Protein AF-A0A4R2P7J9-F1 (afdb_monomer)

Secondary structure (DSSP, 8-state):
-------HHHHHHHHHT-HHHHIIIIIIIIIIHHHHHHHHHHHHHHH---STTHHHHHHHHHHIIIIIHHHHHHHHHHHHHHHHHHH-

Foldseek 3Di:
DDPPPLDLVVVVVVPVVHLVVQLVVCLQVVPLVVVLVVVVVVCCVPPVDDPPCPVVSVVVSVCCSVVRSNVVSVVVVVVSVVVSVVVD

Radius of gyration: 16.65 Å; Cα contacts (8 Å, |Δi|>4): 60; chains: 1; bounding box: 37×34×42 Å

Mean predicted aligned error: 7.89 Å

Organism: NCBI:txid442528

Sequence (88 aa):
MIKAAFNDERWAEIRRKGKYRFIYDYGMLYFGLLTSVCSILVINLLDGVFLEKAVSDLLFVILFTTIGGVIWGIGMWRWMEYYYHRKG

pLDDT: mean 79.48, std 12.12, range [36.94, 92.38]

Structure (mmCIF, N/CA/C/O backbone):
data_AF-A0A4R2P7J9-F1
#
_entry.id   AF-A0A4R2P7J9-F1
#
loop_
_atom_site.group_PDB
_atom_site.id
_atom_site.type_symbol
_atom_site.label_atom_id
_atom_site.label_alt_id
_atom_site.label_comp_id
_atom_site.label_asym_id
_atom_site.label_entity_id
_atom_site.label_seq_id
_atom_site.pdbx_PDB_ins_code
_atom_site.Cartn_x
_atom_site.Cartn_y
_atom_site.Cartn_z
_atom_site.occupancy
_atom_site.B_iso_or_equiv
_atom_site.auth_seq_id
_atom_site.auth_comp_id
_atom_site.auth_asym_id
_atom_site.auth_atom_id
_atom_site.pdbx_PDB_model_num
ATOM 1 N N . MET A 1 1 ? -0.376 -25.208 -6.034 1.00 36.94 1 MET A N 1
ATOM 2 C CA . MET A 1 1 ? 0.731 -24.243 -5.846 1.00 36.94 1 MET A CA 1
ATOM 3 C C . MET A 1 1 ? 0.586 -23.165 -6.916 1.00 36.94 1 MET A C 1
ATOM 5 O O . MET A 1 1 ? 0.967 -23.394 -8.055 1.00 36.94 1 MET A O 1
ATOM 9 N N . ILE A 1 2 ? -0.088 -22.052 -6.609 1.00 38.59 2 ILE A N 1
ATOM 10 C CA . ILE A 1 2 ? -0.350 -20.988 -7.590 1.00 38.59 2 ILE A CA 1
ATOM 11 C C . ILE A 1 2 ? 0.961 -20.214 -7.782 1.00 38.59 2 ILE A C 1
ATOM 13 O O . ILE A 1 2 ? 1.305 -19.356 -6.975 1.00 38.59 2 ILE A O 1
ATOM 17 N N . LYS A 1 3 ? 1.735 -20.554 -8.820 1.00 43.09 3 LYS A N 1
ATOM 18 C CA . LYS A 1 3 ? 2.830 -19.700 -9.298 1.00 43.09 3 LYS A CA 1
ATOM 19 C C . LYS A 1 3 ? 2.180 -18.482 -9.947 1.00 43.09 3 LYS A C 1
ATOM 21 O O . LYS A 1 3 ? 1.818 -18.535 -11.118 1.00 43.09 3 LYS A O 1
ATOM 26 N N . ALA A 1 4 ? 2.003 -17.399 -9.195 1.00 54.81 4 ALA A N 1
ATOM 27 C CA . ALA A 1 4 ? 1.744 -16.104 -9.807 1.00 54.81 4 ALA A CA 1
ATOM 28 C C . ALA A 1 4 ? 2.955 -15.787 -10.696 1.00 54.81 4 ALA A C 1
ATOM 30 O O . ALA A 1 4 ? 4.058 -15.550 -10.202 1.00 54.81 4 ALA A O 1
ATOM 31 N N . ALA A 1 5 ? 2.785 -15.903 -12.012 1.00 61.91 5 ALA A N 1
ATOM 32 C CA . ALA A 1 5 ? 3.839 -15.602 -12.962 1.00 61.91 5 ALA A CA 1
ATOM 33 C C . ALA A 1 5 ? 4.142 -14.102 -12.868 1.00 61.91 5 ALA A C 1
ATOM 35 O O . ALA A 1 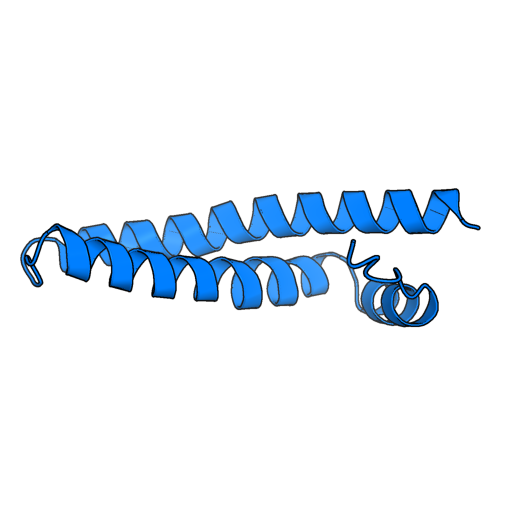5 ? 3.312 -13.268 -13.227 1.00 61.91 5 ALA A O 1
ATOM 36 N N . PHE A 1 6 ? 5.317 -13.759 -12.340 1.00 68.81 6 PHE A N 1
ATOM 37 C CA . PHE A 1 6 ? 5.844 -12.404 -12.446 1.00 68.81 6 PHE A CA 1
ATOM 38 C C . PHE A 1 6 ? 5.986 -12.075 -13.935 1.00 68.81 6 PHE A C 1
ATOM 40 O O . PHE A 1 6 ? 6.752 -12.744 -14.632 1.00 68.81 6 PHE A O 1
ATOM 47 N N . ASN A 1 7 ? 5.181 -11.120 -14.405 1.00 81.56 7 ASN A N 1
ATOM 48 C CA . ASN A 1 7 ? 5.143 -10.669 -15.790 1.00 81.56 7 ASN A CA 1
ATOM 49 C C . ASN A 1 7 ? 6.084 -9.465 -15.938 1.00 81.56 7 ASN A C 1
ATOM 51 O O . ASN A 1 7 ? 5.786 -8.377 -15.437 1.00 81.56 7 ASN A O 1
ATOM 55 N N . ASP A 1 8 ? 7.208 -9.692 -16.617 1.00 80.88 8 ASP A N 1
ATOM 56 C CA . ASP A 1 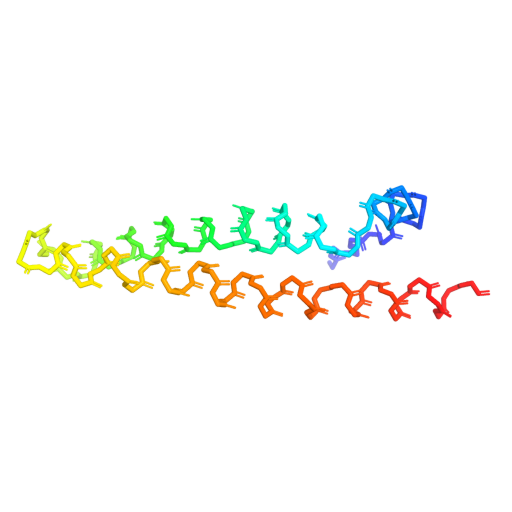8 ? 8.290 -8.720 -16.774 1.00 80.88 8 ASP A CA 1
ATOM 57 C C . ASP A 1 8 ? 7.849 -7.481 -17.574 1.00 80.88 8 ASP A C 1
ATOM 59 O O . ASP A 1 8 ? 8.199 -6.360 -17.207 1.00 80.88 8 ASP A O 1
ATOM 63 N N . GLU A 1 9 ? 7.006 -7.646 -18.601 1.00 85.00 9 GLU A N 1
ATOM 64 C CA . GLU A 1 9 ? 6.477 -6.535 -19.410 1.00 85.00 9 GLU A CA 1
ATOM 65 C C . GLU A 1 9 ? 5.573 -5.621 -18.579 1.00 85.00 9 GLU A C 1
ATOM 67 O O . GLU A 1 9 ? 5.703 -4.392 -18.594 1.00 85.00 9 GLU A O 1
ATOM 72 N N . ARG A 1 10 ? 4.689 -6.229 -17.780 1.00 85.56 10 ARG A N 1
ATOM 73 C CA . ARG A 1 10 ? 3.804 -5.490 -16.875 1.00 85.56 10 ARG A CA 1
ATOM 74 C C . ARG A 1 10 ? 4.604 -4.761 -15.797 1.00 85.56 10 ARG A C 1
ATOM 76 O O . ARG A 1 10 ? 4.282 -3.618 -15.469 1.00 85.56 10 ARG A O 1
ATOM 83 N N . TRP A 1 11 ? 5.641 -5.395 -15.243 1.00 87.88 11 TRP A N 1
ATOM 84 C CA . TRP A 1 11 ? 6.522 -4.728 -14.284 1.00 87.88 11 TRP A CA 1
ATOM 85 C C . TRP A 1 11 ? 7.295 -3.575 -14.927 1.00 87.88 11 TRP A C 1
ATOM 87 O O . TRP A 1 11 ? 7.366 -2.505 -14.329 1.00 87.88 11 TRP A O 1
ATOM 97 N N . ALA A 1 12 ? 7.801 -3.731 -16.153 1.00 87.75 12 ALA A N 1
ATOM 98 C CA . ALA A 1 12 ? 8.494 -2.666 -16.876 1.00 87.75 12 ALA A CA 1
ATOM 99 C C . ALA A 1 12 ? 7.596 -1.436 -17.107 1.00 87.75 12 ALA A C 1
ATOM 101 O O . ALA A 1 12 ? 8.039 -0.298 -16.919 1.00 87.75 12 ALA A O 1
ATOM 102 N N . GLU A 1 13 ? 6.318 -1.638 -17.445 1.00 90.44 13 GLU A N 1
ATOM 103 C CA . GLU A 1 13 ? 5.350 -0.543 -17.590 1.00 90.44 13 GLU A CA 1
ATOM 104 C C . GLU A 1 13 ? 5.086 0.178 -16.257 1.00 90.44 13 GLU A C 1
ATOM 106 O O . GLU A 1 13 ? 5.078 1.411 -16.191 1.00 90.44 13 GLU A O 1
ATOM 111 N N . ILE A 1 14 ? 4.907 -0.583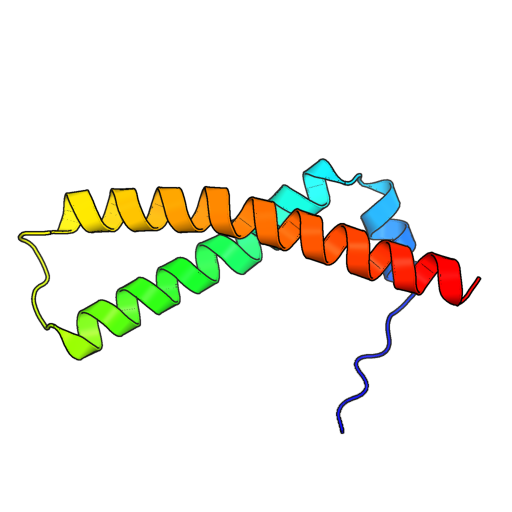 -15.173 1.00 87.94 14 ILE A N 1
ATOM 112 C CA . ILE A 1 14 ? 4.715 -0.037 -13.823 1.00 87.94 14 ILE A CA 1
ATOM 113 C C . ILE A 1 14 ? 5.967 0.725 -13.372 1.00 87.94 14 ILE A C 1
ATOM 115 O O . ILE A 1 14 ? 5.867 1.849 -12.879 1.00 87.94 14 ILE A O 1
ATOM 119 N N . ARG A 1 15 ? 7.155 0.158 -13.600 1.00 88.75 15 ARG A N 1
ATOM 120 C CA . ARG A 1 15 ? 8.444 0.764 -13.260 1.00 88.75 15 ARG A CA 1
ATOM 121 C C . ARG A 1 15 ? 8.657 2.085 -13.991 1.00 88.75 15 ARG A C 1
ATOM 123 O O . ARG A 1 15 ? 9.108 3.046 -13.368 1.00 88.75 15 ARG A O 1
ATOM 130 N N . ARG A 1 16 ? 8.279 2.171 -15.275 1.00 91.88 16 ARG A N 1
ATOM 131 C CA . ARG A 1 16 ? 8.329 3.416 -16.069 1.00 91.88 16 ARG A CA 1
ATOM 132 C C . ARG A 1 16 ? 7.512 4.554 -15.459 1.00 91.88 16 ARG A C 1
ATOM 134 O O . ARG A 1 16 ? 7.883 5.711 -15.624 1.00 91.88 16 ARG A O 1
ATOM 141 N N . LYS A 1 17 ? 6.418 4.244 -14.756 1.00 90.19 17 LYS A N 1
ATOM 142 C CA . LYS A 1 17 ? 5.579 5.237 -14.057 1.00 90.19 17 LYS A CA 1
ATOM 143 C C . LYS A 1 17 ? 6.217 5.742 -12.754 1.00 90.19 17 LYS A C 1
ATOM 145 O O . LYS A 1 17 ? 5.770 6.752 -12.215 1.00 90.19 17 LYS A O 1
ATOM 150 N N . GLY A 1 18 ? 7.276 5.080 -12.285 1.00 90.75 18 GLY A N 1
ATOM 151 C CA . GLY A 1 18 ? 8.120 5.513 -11.179 1.00 90.75 18 GLY A CA 1
ATOM 152 C C . GLY A 1 18 ? 7.761 4.900 -9.823 1.00 90.75 18 GLY A C 1
ATOM 153 O O . GLY A 1 18 ? 6.620 4.539 -9.536 1.00 90.75 18 GLY A O 1
ATOM 154 N N . LYS A 1 19 ? 8.773 4.837 -8.951 1.00 90.75 19 LYS A N 1
ATOM 155 C CA . LYS A 1 19 ? 8.696 4.233 -7.613 1.00 90.75 19 LYS A CA 1
ATOM 156 C C . LYS A 1 19 ? 7.652 4.885 -6.707 1.00 90.75 19 LYS A C 1
ATOM 158 O O . LYS A 1 19 ? 6.897 4.182 -6.045 1.00 90.75 19 LYS A O 1
ATOM 163 N N . TYR A 1 20 ? 7.608 6.216 -6.660 1.00 89.94 20 TYR A N 1
ATOM 164 C CA . TYR A 1 20 ? 6.687 6.931 -5.771 1.00 89.94 20 TYR A CA 1
ATOM 165 C C . TYR A 1 20 ? 5.225 6.668 -6.134 1.00 89.94 20 TYR A C 1
ATOM 167 O O . TYR A 1 20 ? 4.415 6.415 -5.247 1.00 89.94 20 TYR A O 1
ATOM 175 N N . ARG A 1 21 ? 4.912 6.635 -7.435 1.00 90.38 21 ARG A N 1
ATOM 176 C CA . ARG A 1 21 ? 3.571 6.309 -7.920 1.00 90.38 21 ARG A CA 1
ATOM 177 C C . ARG A 1 21 ? 3.185 4.871 -7.589 1.00 90.38 21 ARG A C 1
ATOM 179 O O . ARG A 1 21 ? 2.077 4.641 -7.131 1.00 90.38 21 ARG A O 1
ATOM 186 N N . PHE A 1 22 ? 4.115 3.923 -7.717 1.00 91.75 22 PHE A N 1
ATOM 187 C CA . PHE A 1 22 ? 3.873 2.547 -7.282 1.00 91.75 22 PHE A CA 1
ATOM 188 C C . PHE A 1 22 ? 3.570 2.446 -5.781 1.00 91.75 22 PHE A C 1
ATOM 190 O O . PHE A 1 22 ? 2.630 1.758 -5.396 1.00 91.75 22 PHE A O 1
ATOM 197 N N . ILE A 1 23 ? 4.344 3.128 -4.932 1.00 90.44 23 ILE A N 1
ATOM 198 C CA . ILE A 1 23 ? 4.128 3.107 -3.477 1.00 90.44 23 ILE A CA 1
ATOM 199 C C . ILE A 1 23 ? 2.771 3.721 -3.125 1.00 90.44 23 ILE A C 1
ATOM 201 O O . ILE A 1 23 ? 2.059 3.170 -2.291 1.00 90.44 23 ILE A O 1
ATOM 205 N N . TYR A 1 24 ? 2.398 4.825 -3.770 1.00 86.69 24 TYR A N 1
ATOM 206 C CA . TYR A 1 24 ? 1.108 5.465 -3.539 1.00 86.69 24 TYR A CA 1
ATOM 207 C C . TYR A 1 24 ? -0.055 4.574 -3.995 1.00 86.69 24 TYR A C 1
ATOM 209 O O . TYR A 1 24 ? -0.930 4.254 -3.194 1.00 86.69 24 TYR A O 1
ATOM 217 N N . ASP A 1 25 ? -0.019 4.102 -5.243 1.00 87.19 25 ASP A N 1
ATOM 218 C CA . ASP A 1 25 ? -1.096 3.301 -5.822 1.00 87.19 25 ASP A CA 1
ATOM 219 C C . ASP A 1 25 ? -1.192 1.938 -5.115 1.00 87.19 25 ASP A C 1
ATOM 221 O O . ASP A 1 25 ? -2.220 1.594 -4.540 1.00 87.19 25 ASP A O 1
ATOM 225 N N . TYR A 1 26 ? -0.112 1.156 -5.093 1.00 84.94 26 TYR A N 1
ATOM 226 C CA . TYR A 1 26 ? -0.147 -0.233 -4.621 1.00 84.94 26 TYR A CA 1
ATOM 227 C C . TYR A 1 26 ? 0.114 -0.392 -3.120 1.00 84.94 26 TYR A C 1
ATOM 229 O O . TYR A 1 26 ? -0.397 -1.328 -2.507 1.00 84.94 26 TYR A O 1
ATOM 237 N N . GLY A 1 27 ? 0.902 0.500 -2.520 1.00 83.62 27 GLY A N 1
ATOM 238 C CA . GLY A 1 27 ? 1.202 0.472 -1.088 1.00 83.62 27 GLY A CA 1
ATOM 239 C C . GLY A 1 27 ? 0.127 1.167 -0.257 1.00 83.62 27 GLY A C 1
ATOM 240 O O . GLY A 1 27 ? -0.472 0.556 0.623 1.00 83.62 27 GLY A O 1
ATOM 241 N N . MET A 1 28 ? -0.153 2.438 -0.535 1.00 82.88 28 MET A N 1
ATOM 242 C CA . MET A 1 28 ? -1.089 3.220 0.279 1.00 82.88 28 MET A CA 1
ATOM 243 C C . MET A 1 28 ? -2.550 2.972 -0.107 1.00 82.88 28 MET A C 1
ATOM 245 O O . MET A 1 28 ? -3.351 2.624 0.759 1.00 82.88 28 MET A O 1
ATOM 249 N N . LEU A 1 29 ? -2.903 3.119 -1.388 1.00 82.44 29 LEU A N 1
ATOM 250 C CA . LEU A 1 29 ? -4.298 3.031 -1.825 1.00 82.44 29 LEU A CA 1
ATOM 251 C C . LEU A 1 29 ? -4.813 1.596 -1.872 1.00 82.44 29 LEU A C 1
ATOM 253 O O . LEU A 1 29 ? -5.881 1.332 -1.341 1.00 82.44 29 LEU A O 1
ATOM 257 N N . TYR A 1 30 ? -4.086 0.654 -2.475 1.00 82.12 30 TYR A N 1
ATOM 258 C CA . TYR A 1 30 ? -4.561 -0.733 -2.517 1.00 82.12 30 TYR A CA 1
ATOM 259 C C . TYR A 1 30 ? -4.362 -1.454 -1.187 1.00 82.12 30 TYR A C 1
ATOM 261 O O . TYR A 1 30 ? -5.315 -2.013 -0.657 1.00 82.12 30 TYR A O 1
ATOM 269 N N . PHE A 1 31 ? -3.145 -1.468 -0.637 1.00 82.44 31 PHE A N 1
ATOM 270 C CA . PHE A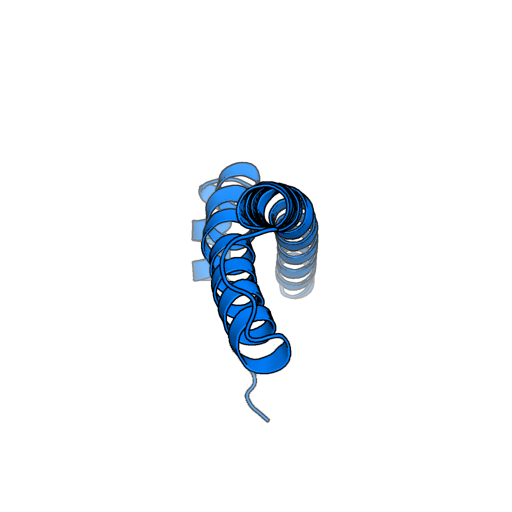 1 31 ? -2.876 -2.238 0.578 1.00 82.44 31 PHE A CA 1
ATOM 271 C C . PHE A 1 31 ? -3.331 -1.507 1.845 1.00 82.44 31 PHE A C 1
ATOM 273 O O . PHE A 1 31 ? -4.052 -2.090 2.654 1.00 82.44 31 PHE A O 1
ATOM 280 N N . GLY A 1 32 ? -2.969 -0.235 2.011 1.00 77.62 32 GLY A N 1
ATOM 281 C CA . GLY A 1 32 ? -3.321 0.539 3.202 1.00 77.62 32 GLY A CA 1
ATOM 282 C C . GLY A 1 32 ? -4.833 0.732 3.376 1.00 77.62 32 GLY A C 1
ATOM 283 O O . GLY A 1 32 ? -5.357 0.484 4.459 1.00 77.62 32 GLY A O 1
ATOM 284 N N . LEU A 1 33 ? -5.559 1.104 2.315 1.00 79.19 33 LEU A N 1
ATOM 285 C CA . LEU A 1 33 ? -7.017 1.264 2.400 1.00 79.19 33 LEU A CA 1
ATOM 286 C C . LEU A 1 33 ? -7.714 -0.071 2.678 1.00 79.19 33 LEU A C 1
ATOM 288 O O . LEU A 1 33 ? -8.571 -0.144 3.556 1.00 79.19 33 LEU A O 1
ATOM 292 N N . LEU A 1 34 ? -7.334 -1.133 1.958 1.00 84.06 34 LEU A N 1
ATOM 293 C CA . LEU A 1 34 ? -7.940 -2.454 2.126 1.00 84.06 34 LEU A CA 1
ATOM 294 C C . LEU A 1 34 ?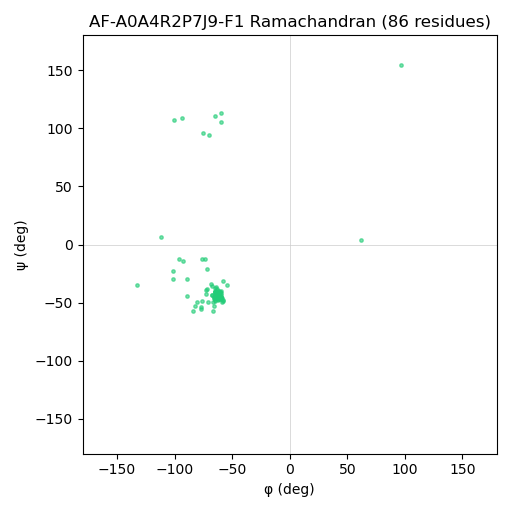 -7.713 -2.996 3.536 1.00 84.06 34 LEU A C 1
ATOM 296 O O . LEU A 1 34 ? -8.655 -3.459 4.173 1.00 84.06 34 LEU A O 1
ATOM 300 N N . THR A 1 35 ? -6.478 -2.920 4.037 1.00 80.38 35 THR A N 1
ATOM 301 C CA . THR A 1 35 ? -6.156 -3.389 5.391 1.00 80.38 35 THR A CA 1
ATOM 302 C C . THR A 1 35 ? -6.894 -2.588 6.449 1.00 80.38 35 THR A C 1
ATOM 304 O O . THR A 1 35 ? -7.395 -3.184 7.392 1.00 80.38 35 THR A O 1
ATOM 307 N N . SER A 1 36 ? -7.055 -1.280 6.274 1.00 77.88 36 SER A N 1
ATOM 308 C CA . SER A 1 36 ? -7.825 -0.457 7.205 1.00 77.88 36 SER A CA 1
ATOM 309 C C . SER A 1 36 ? -9.311 -0.768 7.212 1.00 77.88 36 SER A C 1
ATOM 311 O O . SER A 1 36 ? -9.892 -0.893 8.287 1.00 77.88 36 SER A O 1
ATOM 313 N N . VAL A 1 37 ? -9.925 -0.957 6.042 1.00 82.12 37 VAL A N 1
ATOM 314 C CA . VAL A 1 37 ? -11.325 -1.397 5.959 1.00 82.12 37 VAL A CA 1
ATOM 315 C C . VAL A 1 37 ? -11.491 -2.757 6.641 1.00 82.12 37 VAL A C 1
ATOM 317 O O . VAL A 1 37 ? -12.388 -2.922 7.465 1.00 82.12 37 VAL A O 1
ATOM 320 N N . CYS A 1 38 ? -10.592 -3.710 6.373 1.00 83.75 38 CYS A N 1
ATOM 321 C CA . CYS A 1 38 ? -10.601 -5.013 7.037 1.00 83.75 38 CYS A CA 1
ATOM 322 C C . CYS A 1 38 ? -10.418 -4.893 8.556 1.00 83.75 38 CYS A C 1
ATOM 324 O O . CYS A 1 38 ? -11.154 -5.531 9.302 1.00 83.75 38 CYS A O 1
ATOM 326 N N . SER A 1 39 ? -9.484 -4.065 9.025 1.00 78.50 39 SER A N 1
ATOM 327 C CA . SER A 1 39 ? -9.234 -3.853 10.454 1.00 78.50 39 SER A CA 1
ATOM 328 C C . SER A 1 39 ? -10.445 -3.252 11.157 1.00 78.50 39 SER A C 1
ATOM 330 O O . SER A 1 39 ? -10.818 -3.733 12.221 1.00 78.50 39 SER A O 1
ATOM 332 N N . ILE A 1 40 ? -11.108 -2.264 10.548 1.00 78.00 40 ILE A N 1
ATOM 333 C CA . ILE A 1 40 ? -12.349 -1.687 11.083 1.00 78.00 40 ILE A CA 1
ATOM 334 C C . ILE A 1 40 ? -13.428 -2.768 11.196 1.00 78.00 40 ILE A C 1
ATOM 336 O O . ILE A 1 40 ? -14.092 -2.860 12.226 1.00 78.00 40 ILE A O 1
ATOM 340 N N . LEU A 1 41 ? -13.605 -3.603 10.169 1.00 81.69 41 LEU A N 1
ATOM 341 C CA . LEU A 1 41 ? -14.585 -4.694 10.208 1.00 81.69 41 LEU A CA 1
ATOM 342 C C . LEU A 1 41 ? -14.264 -5.716 11.306 1.00 81.69 41 LEU A C 1
ATOM 344 O O . LEU A 1 41 ? -15.168 -6.148 12.013 1.00 81.69 41 LEU A O 1
ATOM 348 N N . VAL A 1 42 ? -12.988 -6.072 11.474 1.00 82.75 42 VAL A N 1
ATOM 349 C CA . VAL A 1 42 ? -12.537 -7.009 12.514 1.00 82.75 42 VAL A CA 1
ATOM 350 C C . VAL A 1 42 ? -12.751 -6.433 13.912 1.00 82.75 42 VAL A C 1
ATOM 352 O O . VAL A 1 42 ? -13.295 -7.127 14.764 1.00 82.75 42 VAL A O 1
ATOM 355 N N . ILE A 1 43 ? -12.384 -5.171 14.149 1.00 76.81 43 ILE A N 1
ATOM 356 C CA . ILE A 1 43 ? -12.596 -4.503 15.444 1.00 76.81 43 ILE A CA 1
ATOM 357 C C . ILE A 1 43 ? -14.090 -4.462 15.777 1.00 76.81 43 ILE A C 1
ATOM 359 O O . ILE A 1 43 ? -14.486 -4.829 16.879 1.00 76.81 43 ILE A O 1
ATOM 363 N N . ASN A 1 44 ? -14.934 -4.107 14.805 1.00 72.75 44 ASN A N 1
ATOM 364 C CA . ASN A 1 44 ? -16.384 -4.086 15.001 1.00 72.75 44 ASN A CA 1
ATOM 365 C C . ASN A 1 44 ? -16.973 -5.471 15.285 1.00 72.75 44 ASN A C 1
ATOM 367 O O . ASN A 1 44 ? -17.899 -5.581 16.085 1.00 72.75 44 ASN A O 1
ATOM 371 N N . LEU A 1 45 ? -16.442 -6.520 14.652 1.00 80.69 45 LEU A N 1
ATOM 372 C CA . LEU A 1 45 ? -16.880 -7.894 14.889 1.00 80.69 45 LEU A CA 1
ATOM 373 C C . LEU A 1 45 ? -16.504 -8.389 16.294 1.00 80.69 45 LEU A C 1
ATOM 375 O O . LEU A 1 45 ? -17.241 -9.188 16.866 1.00 80.69 45 LEU A O 1
ATOM 379 N N . LEU A 1 46 ? -15.360 -7.949 16.825 1.00 80.50 46 LEU A N 1
ATOM 380 C CA . LEU A 1 46 ? -14.816 -8.438 18.093 1.00 80.50 46 LEU A CA 1
ATOM 381 C C . LEU A 1 46 ? -15.301 -7.644 19.311 1.00 80.50 46 LEU A C 1
ATOM 383 O O . LEU A 1 46 ? -15.664 -8.260 20.309 1.00 80.50 46 LEU A O 1
ATOM 387 N N . ASP A 1 47 ? -15.324 -6.311 19.235 1.00 69.94 47 ASP A N 1
ATOM 388 C CA . ASP A 1 47 ? -15.557 -5.463 20.413 1.00 69.94 47 ASP A CA 1
ATOM 389 C C . ASP A 1 47 ? -16.989 -4.914 20.512 1.00 69.94 47 ASP A C 1
ATOM 391 O O . ASP A 1 47 ? -17.425 -4.562 21.603 1.00 69.94 47 ASP A O 1
ATOM 395 N N . GLY A 1 48 ? -17.754 -4.819 19.417 1.00 65.12 48 GLY A N 1
ATOM 396 C CA . GLY A 1 48 ? -19.140 -4.314 19.445 1.00 65.12 48 GLY A CA 1
ATOM 397 C C . GLY A 1 48 ? -19.323 -2.855 19.916 1.00 65.12 48 GLY A C 1
ATOM 398 O O . GLY A 1 48 ? -20.458 -2.390 20.026 1.00 65.12 48 GLY A O 1
ATOM 399 N N . VAL A 1 49 ? -18.242 -2.108 20.184 1.00 60.25 49 VAL A N 1
ATOM 400 C CA . VAL A 1 49 ? -18.275 -0.718 20.672 1.00 60.25 49 VAL A CA 1
ATOM 401 C C . VAL A 1 49 ? -18.015 0.247 19.515 1.00 60.25 49 VAL A C 1
ATOM 403 O O . VAL A 1 49 ? -16.893 0.377 19.042 1.00 60.25 49 VAL A O 1
ATOM 406 N N . PHE A 1 50 ? -19.057 0.946 19.061 1.00 60.97 50 PHE A N 1
ATOM 407 C CA . PHE A 1 50 ? -19.015 1.688 17.793 1.00 60.97 50 PHE A CA 1
ATOM 408 C C . PHE A 1 50 ? -18.603 3.171 17.907 1.00 60.97 50 PHE A C 1
ATOM 410 O O . PHE A 1 50 ? -18.350 3.802 16.885 1.00 60.97 50 PHE A O 1
ATOM 417 N N . LEU A 1 51 ? -18.587 3.777 19.105 1.00 57.78 51 LEU A N 1
ATOM 418 C CA . LEU A 1 51 ? -18.661 5.249 19.199 1.00 57.78 51 LEU A CA 1
ATOM 419 C C . LEU A 1 51 ? -17.655 5.944 20.129 1.00 57.78 51 LEU A C 1
ATOM 421 O O . LEU A 1 51 ? -17.183 7.018 19.767 1.00 57.78 51 LEU A O 1
ATOM 425 N N . GLU A 1 52 ? -17.255 5.371 21.269 1.00 60.62 52 GLU A N 1
ATOM 426 C CA . GLU A 1 52 ? -16.364 6.091 22.207 1.00 60.62 52 GLU A CA 1
ATOM 427 C C . GLU A 1 52 ? -14.911 6.231 21.716 1.00 60.62 52 GLU A C 1
ATOM 429 O O . GLU A 1 52 ? -14.201 7.140 22.142 1.00 60.62 52 GLU A O 1
ATOM 434 N N . LYS A 1 53 ? -14.469 5.379 20.781 1.00 63.84 53 LYS A N 1
ATOM 435 C CA . LYS A 1 53 ? -13.093 5.363 20.249 1.00 63.84 53 LYS A CA 1
ATOM 436 C C . LYS A 1 53 ? -12.963 5.800 18.791 1.00 63.84 53 LYS A C 1
ATOM 438 O O . LYS A 1 53 ? -11.860 5.800 18.253 1.00 63.84 53 LYS A O 1
ATOM 443 N N . ALA A 1 54 ? -14.039 6.270 18.160 1.00 65.38 54 ALA A N 1
ATOM 444 C CA . ALA A 1 54 ? -14.050 6.560 16.723 1.00 65.38 54 ALA A CA 1
ATOM 445 C C . ALA A 1 54 ? -12.923 7.515 16.270 1.00 65.38 54 ALA A C 1
ATOM 447 O O . ALA A 1 54 ? -12.353 7.341 15.195 1.00 65.38 54 ALA A O 1
ATOM 448 N N . VAL A 1 55 ? -12.546 8.496 17.102 1.00 68.94 55 VAL A N 1
ATOM 449 C CA . VAL A 1 55 ? -11.441 9.426 16.802 1.00 68.94 55 VAL A CA 1
ATOM 450 C C . VAL A 1 55 ? -10.069 8.752 16.924 1.00 68.94 55 VAL A C 1
ATOM 452 O O . VAL A 1 55 ? -9.217 8.958 16.058 1.00 68.94 55 VAL A O 1
ATOM 455 N N . SER A 1 56 ? -9.839 7.931 17.959 1.00 72.00 56 SER A N 1
ATOM 456 C CA . SER A 1 56 ? -8.581 7.180 18.090 1.00 72.00 56 SER A CA 1
ATOM 457 C C . SER A 1 56 ? -8.442 6.123 17.002 1.00 72.00 56 SER A C 1
ATOM 459 O O . SER A 1 56 ? -7.346 5.927 16.483 1.00 72.00 56 SER A O 1
ATOM 461 N N . ASP A 1 57 ? -9.552 5.502 16.610 1.00 74.25 57 ASP A N 1
ATOM 462 C CA . ASP A 1 57 ? -9.586 4.465 15.583 1.00 74.25 57 ASP A CA 1
ATOM 463 C C . ASP A 1 57 ? -9.350 5.063 14.197 1.00 74.25 57 ASP A C 1
ATOM 465 O O . ASP A 1 57 ? -8.595 4.502 13.407 1.00 74.25 57 ASP A O 1
ATOM 469 N N . LEU A 1 58 ? -9.897 6.252 13.919 1.00 75.44 58 LEU A N 1
ATOM 470 C CA . LEU A 1 58 ? -9.617 6.976 12.680 1.00 75.44 58 LEU A CA 1
ATOM 471 C C . LEU A 1 58 ? -8.140 7.386 12.589 1.00 75.44 58 LEU A C 1
ATOM 473 O O . LEU A 1 58 ? -7.513 7.200 11.546 1.00 75.44 58 LEU A O 1
ATOM 477 N N . LEU A 1 59 ? -7.560 7.908 13.676 1.00 80.94 59 LEU A N 1
ATOM 478 C CA . LEU A 1 59 ? -6.132 8.241 13.725 1.00 80.94 59 LEU A CA 1
ATOM 479 C C . LEU A 1 59 ? -5.259 6.998 13.540 1.00 80.94 59 LEU A C 1
ATOM 481 O O . LEU A 1 59 ? -4.296 7.034 12.772 1.00 80.94 59 LEU A O 1
ATOM 485 N N . PHE A 1 60 ? -5.616 5.894 14.195 1.00 79.75 60 PHE A N 1
ATOM 486 C CA . PHE A 1 60 ? -4.929 4.618 14.041 1.00 79.75 60 PHE A CA 1
ATOM 487 C C . PHE A 1 60 ? -5.001 4.123 12.594 1.00 79.75 60 PHE A C 1
ATOM 489 O O . PHE A 1 60 ? -3.972 3.797 12.010 1.00 79.75 60 PHE A O 1
ATOM 496 N N . VAL A 1 61 ? -6.182 4.157 11.978 1.00 80.56 61 VAL A N 1
ATOM 497 C CA . VAL A 1 61 ? -6.409 3.781 10.576 1.00 80.56 61 VAL A CA 1
ATOM 498 C C . VAL A 1 61 ? -5.583 4.636 9.620 1.00 80.56 61 VAL A C 1
ATOM 500 O O . VAL A 1 61 ? -4.937 4.094 8.722 1.00 80.56 61 VAL A O 1
ATOM 503 N N . ILE A 1 62 ? -5.549 5.956 9.807 1.00 81.75 62 ILE A N 1
ATOM 504 C CA . ILE A 1 62 ? -4.767 6.857 8.951 1.00 81.75 62 ILE A CA 1
ATOM 505 C C . ILE A 1 62 ? -3.274 6.560 9.100 1.00 81.75 62 ILE A C 1
ATOM 507 O O . ILE A 1 62 ? -2.579 6.387 8.095 1.00 81.75 62 ILE A O 1
ATOM 511 N N . LEU A 1 63 ? -2.771 6.454 10.331 1.00 83.56 63 LEU A N 1
ATOM 512 C CA . LEU A 1 63 ? -1.358 6.165 10.582 1.00 83.56 63 LEU A CA 1
ATOM 513 C C . LEU A 1 63 ? -0.963 4.792 10.034 1.00 83.56 63 LEU A C 1
ATOM 515 O O . LEU A 1 63 ? 0.058 4.679 9.357 1.00 83.56 63 LEU A O 1
ATOM 519 N N . PHE A 1 64 ? -1.788 3.771 10.254 1.00 81.00 64 PHE A N 1
ATOM 520 C CA . PHE A 1 64 ? -1.529 2.411 9.795 1.00 81.00 64 PHE A CA 1
ATOM 521 C C . PHE A 1 64 ? -1.585 2.304 8.265 1.00 81.00 64 PHE A C 1
ATOM 523 O O . PHE A 1 64 ? -0.672 1.746 7.659 1.00 81.00 64 PHE A O 1
ATOM 530 N N . THR A 1 65 ? -2.579 2.929 7.622 1.00 83.00 65 THR A N 1
ATOM 531 C CA . THR A 1 65 ? -2.687 3.030 6.152 1.00 83.00 65 THR A CA 1
ATOM 532 C C . THR A 1 65 ? -1.462 3.699 5.551 1.00 83.00 65 THR A C 1
ATOM 534 O O . THR A 1 65 ? -0.894 3.217 4.573 1.00 83.00 65 THR A O 1
ATOM 537 N N . THR A 1 66 ? -1.054 4.828 6.129 1.00 84.75 66 THR A N 1
ATOM 538 C CA . THR A 1 66 ? -0.016 5.678 5.545 1.00 84.75 66 THR A CA 1
ATOM 539 C C . THR A 1 66 ? 1.359 5.069 5.783 1.00 84.75 66 THR A C 1
ATOM 541 O O . THR A 1 66 ? 2.093 4.803 4.836 1.00 84.75 66 THR A O 1
ATOM 544 N N . ILE A 1 67 ? 1.705 4.789 7.040 1.00 87.94 67 ILE A N 1
ATOM 545 C CA . ILE A 1 67 ? 3.024 4.266 7.412 1.00 87.94 67 ILE A CA 1
ATOM 546 C C . ILE A 1 67 ? 3.163 2.821 6.936 1.00 87.94 67 ILE A C 1
ATOM 548 O O . ILE A 1 67 ? 4.138 2.483 6.262 1.00 87.94 67 ILE A O 1
ATOM 5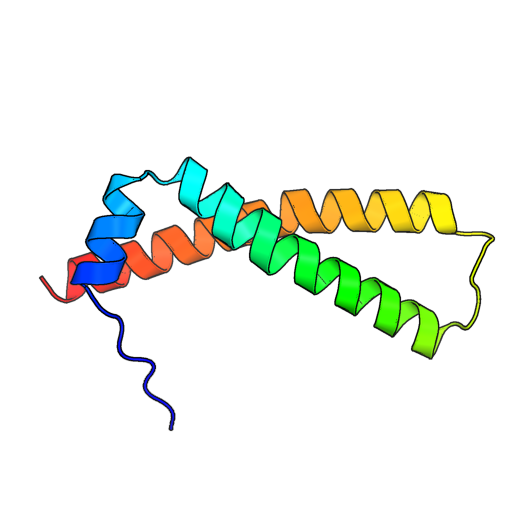52 N N . GLY A 1 68 ? 2.170 1.981 7.233 1.00 83.94 68 GLY A N 1
ATOM 553 C CA . GLY A 1 68 ? 2.154 0.583 6.810 1.00 83.94 68 GLY A CA 1
ATOM 554 C C . GLY A 1 68 ? 2.137 0.456 5.290 1.00 83.94 68 GLY A C 1
ATOM 555 O O . GLY A 1 68 ? 2.947 -0.283 4.732 1.00 83.94 68 GLY A O 1
ATOM 556 N N . GLY A 1 69 ? 1.301 1.243 4.607 1.00 85.75 69 GLY A N 1
ATOM 557 C CA . GLY A 1 69 ? 1.235 1.261 3.147 1.00 85.75 69 GLY A CA 1
ATOM 558 C C . GLY A 1 69 ? 2.539 1.709 2.486 1.00 85.75 69 GLY A C 1
ATOM 559 O O . GLY A 1 69 ? 2.974 1.095 1.510 1.00 85.75 69 GLY A O 1
ATOM 560 N N . VAL A 1 70 ? 3.221 2.720 3.035 1.00 89.56 70 VAL A N 1
ATOM 561 C CA . VAL A 1 70 ? 4.528 3.166 2.522 1.00 89.56 70 VAL A CA 1
ATOM 562 C C . VAL A 1 70 ? 5.605 2.105 2.736 1.00 89.56 70 VAL A C 1
ATOM 564 O O . VAL A 1 70 ? 6.315 1.766 1.786 1.00 89.56 70 VAL A O 1
ATOM 567 N N . ILE A 1 71 ? 5.727 1.554 3.949 1.00 90.62 71 ILE A N 1
ATOM 568 C CA . ILE A 1 71 ? 6.718 0.509 4.259 1.00 90.62 71 ILE A CA 1
ATOM 569 C C . ILE A 1 71 ? 6.493 -0.708 3.357 1.00 90.62 71 ILE A C 1
ATOM 571 O O . ILE A 1 71 ? 7.440 -1.204 2.737 1.00 90.62 71 ILE A O 1
ATOM 575 N N . TRP A 1 72 ? 5.238 -1.141 3.222 1.00 87.19 72 TRP A N 1
ATOM 576 C CA . TRP A 1 72 ? 4.856 -2.251 2.357 1.00 87.19 72 TRP A CA 1
ATOM 577 C C . TRP A 1 72 ? 5.165 -1.966 0.886 1.00 87.19 72 TRP A C 1
ATOM 579 O O . TRP A 1 72 ? 5.806 -2.778 0.220 1.00 87.19 72 TRP A O 1
ATOM 589 N N . GLY A 1 73 ? 4.788 -0.787 0.384 1.00 88.81 73 GLY A N 1
ATOM 5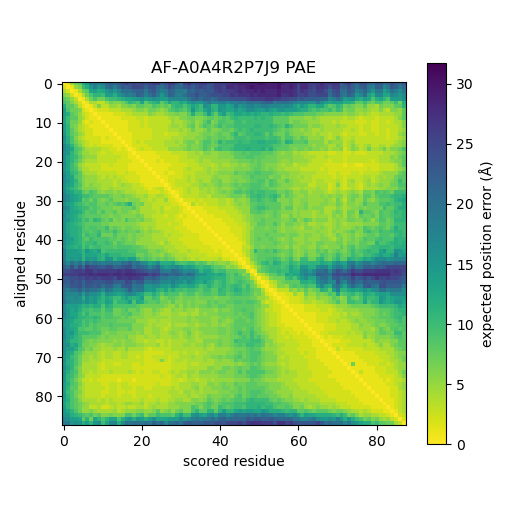90 C CA . GLY A 1 73 ? 5.060 -0.374 -0.992 1.00 88.81 73 GLY A CA 1
ATOM 591 C C . GLY A 1 73 ? 6.557 -0.338 -1.311 1.00 88.81 73 GLY A C 1
ATOM 592 O O . GLY A 1 73 ? 6.971 -0.779 -2.384 1.00 88.81 73 GLY A O 1
ATOM 593 N N . ILE A 1 74 ? 7.392 0.126 -0.373 1.00 92.38 74 ILE A N 1
ATOM 594 C CA . ILE A 1 74 ? 8.856 0.111 -0.518 1.00 92.38 74 ILE A CA 1
ATOM 595 C C . ILE A 1 74 ? 9.386 -1.326 -0.550 1.00 92.38 74 ILE A C 1
ATOM 597 O O . ILE A 1 74 ? 10.226 -1.640 -1.399 1.00 92.38 74 ILE A O 1
ATOM 601 N N . GLY A 1 75 ? 8.918 -2.183 0.360 1.00 91.50 75 GLY A N 1
ATOM 602 C CA . GLY A 1 75 ? 9.301 -3.594 0.414 1.00 91.50 75 GLY A CA 1
ATOM 603 C C . GLY A 1 75 ? 8.953 -4.323 -0.882 1.00 91.50 75 GLY A C 1
ATOM 604 O O . GLY A 1 75 ? 9.826 -4.929 -1.501 1.00 91.50 75 GLY A O 1
ATOM 605 N N . MET A 1 76 ? 7.714 -4.167 -1.348 1.00 89.56 76 MET A N 1
ATOM 606 C CA . MET A 1 76 ? 7.235 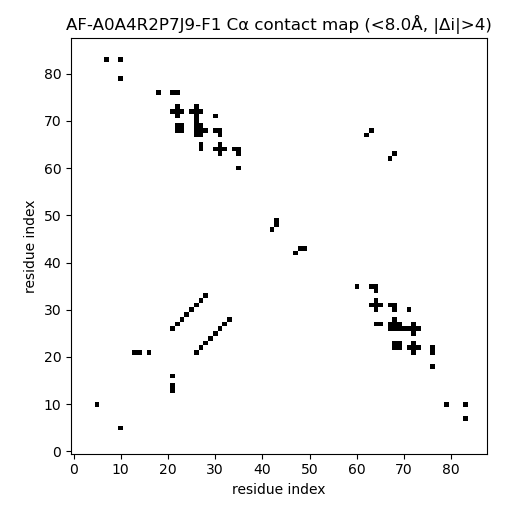-4.732 -2.610 1.00 89.56 76 MET A CA 1
ATOM 607 C C . MET A 1 76 ? 8.025 -4.214 -3.807 1.00 89.56 76 MET A C 1
ATOM 609 O O . MET A 1 76 ? 8.433 -5.008 -4.645 1.00 89.56 76 MET A O 1
ATOM 613 N N . TRP A 1 77 ? 8.308 -2.911 -3.875 1.00 91.00 77 TRP A N 1
ATOM 614 C CA . TRP A 1 77 ? 9.131 -2.359 -4.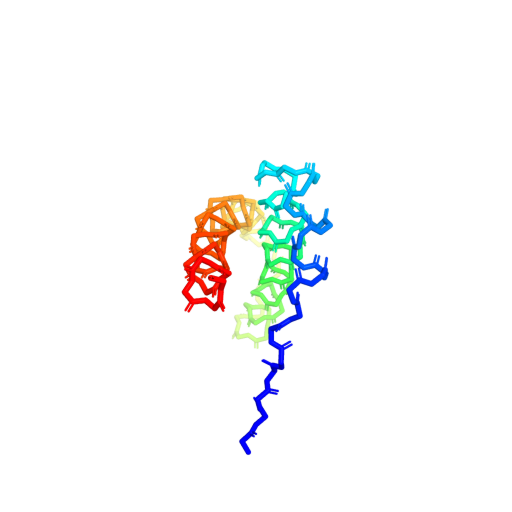951 1.00 91.00 77 TRP A CA 1
ATOM 615 C C . TRP A 1 77 ? 10.514 -3.013 -4.994 1.00 91.00 77 TRP A C 1
ATOM 617 O O . TRP A 1 77 ? 10.962 -3.453 -6.050 1.00 91.00 77 TRP A O 1
ATOM 627 N N . ARG A 1 78 ? 11.189 -3.107 -3.841 1.00 91.62 78 ARG A N 1
ATOM 628 C CA . ARG A 1 78 ? 12.508 -3.754 -3.743 1.00 91.62 78 ARG A CA 1
ATOM 629 C C . ARG A 1 78 ? 12.444 -5.227 -4.128 1.00 91.62 78 ARG A C 1
ATOM 631 O O . ARG A 1 78 ? 13.347 -5.714 -4.800 1.00 91.62 78 ARG A O 1
ATOM 638 N N . TRP A 1 79 ? 11.386 -5.918 -3.717 1.00 89.56 79 TRP A N 1
ATOM 639 C CA . TRP A 1 79 ? 11.183 -7.321 -4.043 1.00 89.56 79 TRP A CA 1
ATOM 640 C C . TRP A 1 79 ? 10.986 -7.519 -5.551 1.00 89.56 79 TRP A C 1
ATOM 642 O O . TRP A 1 79 ? 11.682 -8.332 -6.152 1.00 89.56 79 TRP A O 1
ATOM 652 N N . MET A 1 80 ? 10.124 -6.729 -6.190 1.00 87.38 80 MET A N 1
ATOM 653 C CA . MET A 1 80 ? 9.900 -6.809 -7.636 1.00 87.38 80 MET A CA 1
ATOM 654 C C . MET A 1 80 ? 11.153 -6.430 -8.441 1.00 87.38 80 MET A C 1
ATOM 656 O O . MET A 1 80 ? 11.489 -7.126 -9.396 1.00 87.38 80 MET A O 1
ATOM 660 N N . GLU A 1 81 ? 11.895 -5.395 -8.027 1.00 90.12 81 GLU A N 1
ATOM 661 C CA . GLU A 1 81 ? 13.185 -5.040 -8.643 1.00 90.12 81 GLU A CA 1
ATOM 662 C C . GLU A 1 81 ? 14.196 -6.185 -8.541 1.00 90.12 81 GLU A C 1
ATOM 664 O O . GLU A 1 81 ? 14.861 -6.506 -9.524 1.00 90.12 81 GLU A O 1
ATOM 669 N N . TYR A 1 82 ? 14.287 -6.838 -7.379 1.00 88.38 82 TYR A N 1
ATOM 670 C CA . TYR A 1 82 ? 15.169 -7.988 -7.193 1.00 88.38 82 TYR A CA 1
ATOM 671 C C . TYR A 1 82 ? 14.830 -9.134 -8.152 1.00 88.38 82 TYR A C 1
ATOM 673 O O . TYR A 1 82 ? 15.732 -9.736 -8.723 1.00 88.38 82 TYR A O 1
ATOM 681 N N . TYR A 1 83 ? 13.545 -9.432 -8.364 1.00 85.12 83 TYR A N 1
ATOM 682 C CA . TYR A 1 83 ? 13.132 -10.512 -9.269 1.00 85.12 83 TYR A CA 1
ATOM 683 C C . TYR A 1 83 ? 13.343 -10.150 -10.734 1.00 85.12 83 TYR A C 1
ATOM 685 O O . TYR A 1 83 ? 13.794 -10.999 -11.501 1.00 85.12 83 TYR A O 1
ATOM 693 N N . TYR A 1 84 ? 13.071 -8.900 -11.105 1.00 85.19 84 TYR A N 1
ATOM 694 C CA . TYR A 1 84 ? 13.305 -8.399 -12.454 1.00 85.19 84 TYR A CA 1
ATOM 695 C C . TYR A 1 84 ? 14.793 -8.461 -12.828 1.00 85.19 84 TYR A C 1
ATOM 697 O O . TYR A 1 84 ? 15.149 -9.001 -13.871 1.00 85.19 84 TYR A O 1
ATOM 705 N N . HIS A 1 85 ? 15.680 -8.004 -11.937 1.00 82.94 85 HIS A N 1
ATOM 706 C CA . HIS A 1 85 ? 17.131 -8.019 -12.159 1.00 82.94 85 HIS A CA 1
ATOM 707 C C . HIS A 1 85 ? 17.785 -9.403 -12.055 1.00 82.94 85 HIS A C 1
ATOM 709 O O . HIS A 1 85 ? 18.946 -9.546 -12.412 1.00 82.94 85 HIS A O 1
ATOM 715 N N . ARG A 1 86 ? 17.082 -10.412 -11.531 1.00 76.94 86 ARG A N 1
ATOM 716 C CA . ARG A 1 86 ? 17.603 -11.783 -11.414 1.00 76.94 86 ARG A CA 1
ATOM 717 C C . ARG A 1 86 ? 17.176 -12.685 -12.577 1.00 76.94 86 ARG A C 1
ATOM 719 O O . ARG A 1 86 ? 17.674 -13.802 -12.677 1.00 76.94 86 ARG A O 1
ATOM 726 N N . LYS A 1 87 ? 16.216 -12.237 -13.394 1.00 61.81 87 LYS A N 1
ATOM 727 C CA . LYS A 1 87 ? 15.718 -12.949 -14.580 1.00 61.81 87 LYS A CA 1
ATOM 728 C C . LYS A 1 87 ? 16.276 -12.414 -15.901 1.00 61.81 87 LYS A C 1
ATOM 730 O O . LYS A 1 87 ? 16.338 -13.194 -16.848 1.00 61.81 87 LYS A O 1
ATOM 735 N N . GLY A 1 88 ? 16.605 -11.123 -15.970 1.00 52.06 88 GLY A N 1
ATOM 736 C CA . GLY A 1 88 ? 17.364 -10.522 -17.075 1.00 52.06 88 GLY A CA 1
ATOM 737 C C . GLY A 1 88 ? 18.860 -10.642 -16.847 1.00 52.06 88 GLY A C 1
ATOM 738 O O . GLY A 1 88 ? 19.582 -10.730 -17.860 1.00 52.06 88 GLY A O 1
#

Solvent-accessible surface area (backbone atoms only — not comparable to full-atom values): 4869 Å² total; per-residue (Å²): 133,87,75,78,76,84,53,65,68,63,47,52,57,52,54,73,68,30,70,68,53,46,20,46,52,55,7,28,56,51,44,11,46,50,50,37,54,50,48,53,52,51,49,50,72,74,67,70,74,84,63,96,50,49,68,62,49,50,53,49,38,52,51,47,17,51,54,49,6,43,54,48,18,52,50,50,49,53,51,52,50,53,53,54,69,72,76,108